Protein AF-A0AAE5H4L0-F1 (afdb_monomer_lite)

Structure (mmCIF, N/CA/C/O backbone):
data_AF-A0AAE5H4L0-F1
#
_entry.id   AF-A0AAE5H4L0-F1
#
loop_
_atom_site.group_PDB
_atom_site.id
_atom_site.type_symbol
_atom_site.label_atom_id
_atom_site.label_alt_id
_atom_site.label_comp_id
_atom_site.label_asym_id
_atom_site.label_entity_id
_atom_site.label_seq_id
_atom_site.pdbx_PDB_ins_code
_atom_site.Cartn_x
_atom_site.Cartn_y
_atom_site.Cartn_z
_atom_site.occupancy
_atom_site.B_iso_or_equiv
_atom_site.auth_seq_id
_atom_site.auth_comp_id
_atom_site.auth_asym_id
_atom_site.auth_atom_id
_atom_site.pdbx_PDB_model_num
ATOM 1 N N . MET A 1 1 ? 18.542 -5.090 0.458 1.00 63.88 1 MET A N 1
ATOM 2 C CA . MET A 1 1 ? 17.574 -4.008 0.158 1.00 63.88 1 MET A CA 1
ATOM 3 C C . MET A 1 1 ? 16.198 -4.549 -0.216 1.00 63.88 1 MET A C 1
ATOM 5 O O . MET A 1 1 ? 15.294 -4.411 0.594 1.00 63.88 1 MET A O 1
ATOM 9 N N . LEU A 1 2 ? 16.039 -5.230 -1.361 1.00 72.50 2 LEU A N 1
ATOM 10 C CA . LEU A 1 2 ? 14.742 -5.779 -1.808 1.00 72.50 2 LEU A CA 1
ATOM 11 C C . LEU A 1 2 ? 14.051 -6.675 -0.770 1.00 72.50 2 LEU A C 1
ATOM 13 O O . LEU A 1 2 ? 12.854 -6.556 -0.565 1.00 72.50 2 LEU A O 1
ATOM 17 N N . TYR A 1 3 ? 14.805 -7.522 -0.066 1.00 76.75 3 TYR A N 1
ATOM 18 C CA . TYR A 1 3 ? 14.251 -8.405 0.965 1.00 76.75 3 TYR A CA 1
ATOM 19 C C . 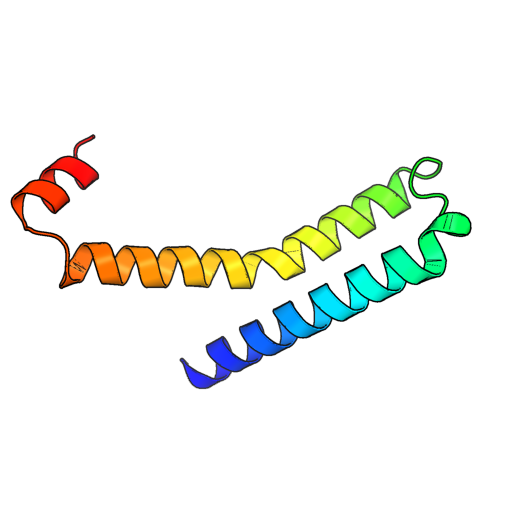TYR A 1 3 ? 13.577 -7.643 2.120 1.00 76.75 3 TYR A C 1
ATOM 21 O O . TYR A 1 3 ? 12.436 -7.934 2.469 1.00 76.75 3 TYR A O 1
ATOM 29 N N . LEU A 1 4 ? 14.256 -6.626 2.666 1.00 75.12 4 LEU A N 1
ATOM 30 C CA . LEU A 1 4 ? 13.702 -5.765 3.717 1.00 75.12 4 LEU A CA 1
ATOM 31 C C . LEU A 1 4 ? 12.474 -5.010 3.209 1.00 75.12 4 LEU A C 1
ATOM 33 O O . LEU A 1 4 ? 11.464 -4.954 3.899 1.00 75.12 4 LEU A O 1
ATOM 37 N N . TYR A 1 5 ? 12.540 -4.511 1.974 1.00 78.50 5 TYR A N 1
ATOM 38 C CA . TYR A 1 5 ? 11.432 -3.814 1.332 1.00 78.50 5 TYR A CA 1
ATOM 39 C C . TYR A 1 5 ? 10.192 -4.718 1.208 1.00 78.50 5 TYR A C 1
ATOM 41 O O . TYR A 1 5 ? 9.114 -4.354 1.670 1.00 78.50 5 TYR A O 1
ATOM 49 N N . THR A 1 6 ? 10.346 -5.947 0.705 1.00 80.69 6 THR A N 1
ATOM 50 C CA . THR A 1 6 ? 9.264 -6.944 0.606 1.00 80.69 6 THR A CA 1
ATOM 51 C C . THR A 1 6 ? 8.665 -7.302 1.967 1.00 80.69 6 THR A C 1
ATOM 53 O O . THR A 1 6 ? 7.449 -7.463 2.083 1.00 80.69 6 THR A O 1
ATOM 56 N N . ILE A 1 7 ? 9.490 -7.412 3.011 1.00 84.50 7 ILE A N 1
ATOM 57 C CA . ILE A 1 7 ? 9.008 -7.653 4.378 1.00 84.50 7 ILE A CA 1
ATOM 58 C C . ILE A 1 7 ? 8.179 -6.471 4.878 1.00 84.50 7 ILE A C 1
ATOM 60 O O . ILE A 1 7 ? 7.075 -6.689 5.377 1.00 84.50 7 ILE A O 1
ATOM 64 N N . SER A 1 8 ? 8.661 -5.236 4.709 1.00 82.69 8 SER A N 1
ATOM 65 C CA . SER A 1 8 ? 7.932 -4.030 5.120 1.00 82.69 8 SER A CA 1
ATOM 66 C C . SER A 1 8 ? 6.549 -3.958 4.477 1.00 82.69 8 SER A C 1
ATOM 68 O O . SER A 1 8 ? 5.572 -3.616 5.139 1.00 82.69 8 SER A O 1
ATOM 70 N N . ILE A 1 9 ? 6.444 -4.353 3.211 1.00 81.94 9 ILE A N 1
ATOM 71 C CA . ILE A 1 9 ? 5.186 -4.386 2.460 1.00 81.94 9 ILE A CA 1
ATOM 72 C C . ILE A 1 9 ? 4.233 -5.434 3.028 1.00 81.94 9 ILE A C 1
ATOM 74 O O . ILE A 1 9 ? 3.067 -5.135 3.292 1.00 81.94 9 ILE A O 1
ATOM 78 N N . LYS A 1 10 ? 4.725 -6.660 3.240 1.00 86.50 10 LYS A N 1
ATOM 79 C CA . LYS A 1 10 ? 3.920 -7.739 3.821 1.00 86.50 10 LYS A CA 1
ATOM 80 C C . LYS A 1 10 ? 3.414 -7.354 5.210 1.00 86.50 10 LYS A C 1
ATOM 82 O O . LYS A 1 10 ? 2.228 -7.523 5.472 1.00 86.50 10 LYS A O 1
ATOM 87 N N . LEU A 1 11 ? 4.271 -6.781 6.060 1.00 85.75 11 LEU A N 1
ATOM 88 C CA . LEU A 1 11 ? 3.876 -6.286 7.383 1.00 85.75 11 LEU A CA 1
ATOM 89 C C . LEU A 1 11 ? 2.834 -5.168 7.295 1.00 85.75 11 LEU A C 1
ATOM 91 O O . LEU A 1 11 ? 1.874 -5.167 8.060 1.00 85.75 11 LEU A O 1
ATOM 95 N N . SER A 1 12 ? 3.019 -4.226 6.373 1.00 86.69 12 SER A N 1
ATOM 96 C CA . SER A 1 12 ? 2.109 -3.097 6.180 1.00 86.69 12 SER A CA 1
ATOM 97 C C . SER A 1 12 ? 0.716 -3.564 5.745 1.00 86.69 12 SER A C 1
ATOM 99 O O . SER A 1 12 ? -0.287 -3.162 6.335 1.00 86.69 12 SER A O 1
ATOM 101 N N . CYS A 1 13 ? 0.655 -4.511 4.806 1.00 86.69 13 CYS A N 1
ATOM 102 C CA . CYS A 1 13 ? -0.596 -5.115 4.354 1.00 86.69 13 CYS A CA 1
ATOM 103 C C . CYS A 1 13 ? -1.274 -5.930 5.472 1.00 86.69 13 CYS A C 1
ATOM 105 O O . CYS A 1 13 ? -2.474 -5.794 5.706 1.00 86.69 13 CYS A O 1
ATOM 107 N N . LEU A 1 14 ? -0.500 -6.717 6.226 1.00 88.69 14 LEU A N 1
ATOM 108 C CA . LEU A 1 14 ? -1.004 -7.513 7.351 1.00 88.69 14 LEU A CA 1
ATOM 109 C C . LEU A 1 14 ? -1.550 -6.611 8.474 1.00 88.69 14 LEU A C 1
ATOM 111 O O . LEU A 1 14 ? -2.632 -6.863 9.002 1.00 88.69 14 LEU A O 1
ATOM 115 N N . SER A 1 15 ? -0.856 -5.510 8.771 1.00 86.25 15 SER A N 1
ATOM 116 C CA . SER A 1 15 ? -1.319 -4.460 9.686 1.00 86.25 15 SER A CA 1
ATOM 117 C C . SER A 1 15 ? -2.628 -3.821 9.211 1.00 86.25 15 SER A C 1
ATOM 119 O O . SER A 1 15 ? -3.572 -3.702 9.993 1.00 86.25 15 SER A O 1
ATOM 121 N N . LEU A 1 16 ? -2.730 -3.478 7.921 1.00 88.56 16 LEU A N 1
ATOM 122 C CA . LEU A 1 16 ? -3.942 -2.900 7.334 1.00 88.56 16 LEU A CA 1
ATOM 123 C C . LEU A 1 16 ? -5.142 -3.854 7.466 1.00 88.56 16 LEU A C 1
ATOM 125 O O . LEU A 1 16 ? -6.216 -3.431 7.891 1.00 88.56 16 LEU A O 1
ATOM 129 N N . ILE A 1 17 ? -4.954 -5.142 7.164 1.00 89.00 17 ILE A N 1
ATOM 130 C CA . ILE A 1 17 ? -6.001 -6.170 7.285 1.00 89.00 17 ILE A CA 1
ATOM 131 C C . ILE A 1 17 ? -6.470 -6.296 8.736 1.00 89.00 17 ILE A C 1
ATOM 133 O O . ILE A 1 17 ? -7.674 -6.278 8.994 1.00 89.00 17 ILE A O 1
ATOM 137 N N . LEU A 1 18 ? -5.542 -6.380 9.694 1.00 88.31 18 LEU A N 1
ATOM 138 C CA . LEU A 1 18 ? -5.881 -6.458 11.118 1.00 88.31 18 LEU A CA 1
ATOM 139 C C . LEU A 1 18 ? -6.644 -5.217 11.597 1.00 88.31 18 LEU A C 1
ATOM 141 O O . LEU A 1 18 ? -7.577 -5.326 12.397 1.00 88.31 18 LEU A O 1
ATOM 145 N N . LEU A 1 19 ? -6.264 -4.039 11.102 1.00 86.75 19 LEU A N 1
ATOM 146 C CA . LEU A 1 19 ? -6.904 -2.779 11.454 1.00 86.75 19 LEU A CA 1
ATOM 147 C C . LEU A 1 19 ? -8.325 -2.689 10.890 1.00 86.75 19 LEU A C 1
ATOM 149 O O . LEU A 1 19 ? -9.252 -2.350 11.628 1.00 86.75 19 LEU A O 1
ATOM 153 N N . LEU A 1 20 ? -8.519 -3.064 9.623 1.00 86.31 20 LEU A N 1
ATOM 154 C CA . LEU A 1 20 ? -9.842 -3.161 9.003 1.00 86.31 20 LEU A CA 1
ATOM 155 C C . LEU A 1 20 ? -10.718 -4.193 9.719 1.00 86.31 20 LEU A C 1
ATOM 157 O O . LEU A 1 20 ? -11.878 -3.912 10.009 1.00 86.31 20 LEU A O 1
ATOM 161 N N . PHE A 1 21 ? -10.161 -5.350 10.077 1.00 88.88 21 PHE A N 1
ATOM 162 C CA . PHE A 1 21 ? -10.887 -6.383 10.811 1.00 88.88 21 PHE A CA 1
ATOM 163 C C . PHE A 1 21 ? -11.378 -5.875 12.172 1.00 88.88 21 PHE A C 1
ATOM 165 O O . PHE A 1 21 ? -12.556 -6.027 12.500 1.00 88.88 21 PHE A O 1
ATOM 172 N N . ARG A 1 22 ? -10.519 -5.185 12.937 1.00 85.75 22 ARG A N 1
ATOM 173 C CA . ARG A 1 22 ? -10.923 -4.542 14.201 1.00 85.75 22 ARG A CA 1
ATOM 174 C C . ARG A 1 22 ? -11.993 -3.471 14.001 1.00 85.75 22 ARG A C 1
ATOM 176 O O . ARG A 1 22 ? -12.919 -3.398 14.807 1.00 85.75 22 ARG A O 1
ATOM 183 N N . LEU A 1 23 ? -11.882 -2.654 12.952 1.00 84.19 23 LEU A N 1
ATOM 184 C CA . LEU A 1 23 ? -12.886 -1.637 12.630 1.00 84.19 23 LEU A CA 1
ATOM 185 C C . LEU A 1 23 ? -14.247 -2.258 12.314 1.00 84.19 23 LEU A C 1
ATOM 187 O O . LEU A 1 23 ? -15.263 -1.761 12.792 1.00 84.19 23 LEU A O 1
ATOM 191 N N . VAL A 1 24 ? -14.269 -3.349 11.546 1.00 84.25 24 VAL A N 1
ATOM 192 C CA . VAL A 1 24 ? -15.505 -4.050 11.175 1.00 84.25 24 VAL A CA 1
ATOM 193 C C . VAL A 1 24 ? -16.133 -4.740 12.384 1.00 84.25 24 VAL A C 1
ATOM 195 O O . VAL A 1 24 ? -17.329 -4.562 12.619 1.00 84.25 24 VAL A O 1
ATOM 198 N N . LEU A 1 25 ? -15.346 -5.476 13.177 1.00 86.62 25 LEU A N 1
ATOM 199 C CA . LEU A 1 25 ? -15.847 -6.175 14.366 1.00 86.62 25 LEU A CA 1
ATOM 200 C C . LEU A 1 25 ? -16.426 -5.214 15.404 1.00 86.62 25 LEU A C 1
ATOM 202 O O . LEU A 1 25 ? -17.487 -5.473 15.968 1.00 86.62 25 LEU A O 1
ATOM 206 N N . ASN A 1 26 ? -15.761 -4.084 15.631 1.00 84.25 26 ASN A N 1
ATOM 207 C CA . ASN A 1 26 ? -16.183 -3.130 16.648 1.00 84.25 26 ASN A CA 1
ATOM 208 C C . ASN A 1 26 ? -17.001 -1.968 16.065 1.00 84.25 26 ASN A C 1
ATOM 210 O O . ASN A 1 26 ? -17.210 -0.980 16.768 1.00 84.25 26 ASN A O 1
ATOM 214 N N . LYS A 1 27 ? -17.510 -2.059 14.826 1.00 76.44 27 LYS A N 1
ATOM 215 C CA . LYS A 1 27 ? -18.177 -0.928 14.149 1.00 76.44 27 LYS A CA 1
ATOM 216 C C . LYS A 1 27 ? -19.313 -0.302 14.972 1.00 76.44 27 LYS A C 1
ATOM 218 O O . LYS A 1 27 ? -19.511 0.903 14.913 1.00 76.44 27 LYS A O 1
ATOM 223 N N . ASN A 1 28 ? -20.026 -1.116 15.757 1.00 78.19 28 ASN A N 1
ATOM 224 C CA . ASN A 1 28 ? -21.151 -0.678 16.588 1.00 78.19 28 ASN A CA 1
ATOM 225 C C . ASN A 1 28 ? -20.703 -0.009 17.903 1.00 78.19 28 ASN A C 1
ATOM 227 O O . ASN A 1 28 ? -21.462 0.759 18.481 1.00 78.19 28 ASN A O 1
ATOM 231 N N . ASN A 1 29 ? -19.478 -0.280 18.366 1.00 76.31 29 ASN A N 1
ATOM 232 C CA . ASN A 1 29 ? -18.931 0.236 19.627 1.00 76.31 29 ASN A CA 1
ATOM 233 C C . ASN A 1 29 ? -17.955 1.404 19.425 1.00 76.31 29 ASN A C 1
ATOM 235 O O . ASN A 1 29 ? -17.646 2.126 20.375 1.00 76.31 29 ASN A O 1
ATOM 239 N N . ILE A 1 30 ? -17.425 1.597 18.215 1.00 72.12 30 ILE A N 1
ATOM 240 C CA . ILE A 1 30 ? -16.478 2.680 17.954 1.00 72.12 30 ILE A CA 1
ATOM 241 C C . ILE A 1 30 ? -17.252 3.945 17.576 1.00 72.12 30 ILE A C 1
ATOM 243 O O . ILE A 1 30 ? -17.728 4.101 16.455 1.00 72.12 30 ILE A O 1
ATOM 247 N N . ASN A 1 31 ? -17.297 4.907 18.497 1.00 69.88 31 ASN A N 1
ATOM 248 C CA . ASN A 1 31 ? -17.802 6.249 18.215 1.00 69.88 31 ASN A CA 1
ATOM 249 C C . ASN A 1 31 ? -16.742 7.091 17.465 1.00 69.88 31 ASN A C 1
ATOM 251 O O . ASN A 1 31 ? -16.121 7.989 18.036 1.00 69.88 31 ASN A O 1
ATOM 255 N N . ILE A 1 32 ? -16.488 6.757 16.192 1.00 66.06 32 ILE A N 1
ATOM 256 C CA . ILE A 1 32 ? -15.486 7.432 15.334 1.00 66.06 32 ILE A CA 1
ATOM 257 C C . ILE A 1 32 ? -15.906 8.877 15.023 1.00 66.06 32 ILE A C 1
ATOM 259 O O . ILE A 1 32 ? -15.061 9.757 14.872 1.00 66.06 32 ILE A O 1
ATOM 263 N N . PHE A 1 33 ? -17.214 9.136 14.946 1.00 65.25 33 PHE A N 1
ATOM 264 C CA . PHE A 1 33 ? -17.752 10.452 14.600 1.00 65.25 33 PHE A CA 1
ATOM 265 C C . PHE A 1 33 ? -17.811 11.423 15.786 1.00 65.25 33 PHE A C 1
ATOM 267 O O . PHE A 1 33 ? -17.747 12.630 15.571 1.00 65.25 33 PHE A O 1
ATOM 274 N N . GLY A 1 34 ? -17.871 10.923 17.025 1.00 70.81 34 GLY A N 1
ATOM 275 C CA . GLY A 1 34 ? -17.983 11.762 18.222 1.00 70.81 34 GLY A CA 1
ATOM 276 C C . GLY A 1 34 ? -16.670 12.356 18.744 1.00 70.81 34 GLY A C 1
ATOM 277 O O . GLY A 1 34 ? -16.714 13.260 19.572 1.00 70.81 34 GLY A O 1
ATOM 278 N N . ASN A 1 35 ? -15.500 11.880 18.297 1.00 79.06 35 ASN A N 1
ATOM 279 C CA . ASN A 1 35 ? -14.206 12.335 18.820 1.00 79.06 35 ASN A CA 1
ATOM 280 C C . ASN A 1 35 ? -13.196 12.622 17.691 1.00 79.06 35 ASN A C 1
ATOM 282 O O . ASN A 1 35 ? -12.698 11.708 17.028 1.00 79.06 35 ASN A O 1
ATOM 286 N N . LYS A 1 36 ? -12.871 13.912 17.505 1.00 78.25 36 LYS A N 1
ATOM 287 C CA . LYS A 1 36 ? -11.952 14.408 16.466 1.00 78.25 36 LYS A CA 1
ATOM 288 C C . LYS A 1 36 ? -10.538 13.832 16.589 1.00 78.25 36 LYS A C 1
ATOM 290 O O . LYS A 1 36 ? -9.940 13.512 15.565 1.00 78.25 36 LYS A O 1
ATOM 295 N N . GLU A 1 37 ? -10.023 13.652 17.804 1.00 81.50 37 GLU A N 1
ATOM 296 C CA . GLU A 1 37 ? -8.671 13.119 18.025 1.00 81.50 37 GLU A CA 1
ATOM 297 C C . GLU A 1 37 ? -8.576 11.656 17.596 1.00 81.50 37 GLU A C 1
ATOM 299 O O . GLU A 1 37 ? -7.685 11.280 16.835 1.00 81.50 37 GLU A O 1
ATOM 304 N N . LYS A 1 38 ? -9.553 10.834 18.003 1.00 79.25 38 LYS A N 1
ATOM 305 C CA . LYS A 1 38 ? -9.618 9.415 17.611 1.00 79.25 38 LYS A CA 1
ATOM 306 C C . LYS A 1 38 ? -9.742 9.250 16.099 1.00 79.25 38 LYS A C 1
ATOM 308 O O . LYS A 1 38 ? -9.147 8.336 15.531 1.00 79.25 38 LYS A O 1
ATOM 313 N N . ARG A 1 39 ? -10.486 10.146 15.444 1.00 80.25 39 ARG A N 1
ATOM 314 C CA . ARG A 1 39 ? -10.608 10.177 13.983 1.00 80.25 39 ARG A CA 1
ATOM 315 C C . ARG A 1 39 ? -9.284 10.535 13.308 1.00 80.25 39 ARG A C 1
ATOM 317 O O . ARG A 1 39 ? -8.913 9.866 12.348 1.00 80.25 39 ARG A O 1
ATOM 324 N N . GLY A 1 40 ? -8.572 11.542 13.815 1.00 83.62 40 GLY A N 1
ATOM 325 C CA . GLY A 1 40 ? -7.246 11.915 13.316 1.00 83.62 40 GLY A CA 1
ATOM 326 C C . GLY A 1 40 ? -6.263 10.751 13.408 1.00 83.62 40 GLY A C 1
ATOM 327 O O . GLY A 1 40 ? -5.645 10.388 12.414 1.00 83.62 40 GLY A O 1
ATOM 328 N N . LEU A 1 41 ? -6.220 10.088 14.563 1.00 84.88 41 LEU A N 1
ATOM 329 C CA . LEU A 1 41 ? -5.342 8.945 14.816 1.00 84.88 41 LEU A CA 1
ATOM 330 C C . LEU A 1 41 ? -5.641 7.769 13.868 1.00 84.88 41 LEU A C 1
ATOM 332 O O . LEU A 1 41 ? -4.725 7.169 13.310 1.00 84.88 41 LEU A O 1
ATOM 336 N N . LEU A 1 42 ? -6.923 7.491 13.608 1.00 84.25 42 LEU A N 1
ATOM 337 C CA . LEU A 1 42 ? -7.347 6.489 12.625 1.00 84.25 42 LEU A CA 1
ATOM 338 C C . LEU A 1 42 ? -6.874 6.811 11.204 1.00 84.25 42 LEU A C 1
ATOM 340 O O . LEU A 1 42 ? -6.367 5.925 10.515 1.00 84.25 42 LEU A O 1
ATOM 344 N N . ILE A 1 43 ? -7.021 8.067 10.778 1.00 84.69 43 ILE A N 1
ATOM 345 C CA . ILE A 1 43 ? -6.563 8.525 9.461 1.00 84.69 43 ILE A CA 1
ATOM 346 C C . ILE A 1 43 ? -5.042 8.395 9.363 1.00 84.69 43 ILE A C 1
ATOM 348 O O . ILE A 1 43 ? -4.545 7.867 8.372 1.00 84.69 43 ILE A O 1
ATOM 352 N N . THR A 1 44 ? -4.299 8.808 10.392 1.00 85.81 44 THR A N 1
ATOM 353 C CA . THR A 1 44 ? -2.835 8.701 10.410 1.00 85.81 44 THR A CA 1
ATOM 354 C C . THR A 1 44 ? -2.375 7.255 10.257 1.00 85.81 44 THR A C 1
ATOM 356 O O . THR A 1 44 ? -1.500 6.984 9.437 1.00 85.81 44 THR A O 1
ATOM 359 N N . ILE A 1 45 ? -2.979 6.313 10.990 1.00 85.75 45 ILE A N 1
ATOM 360 C CA . ILE A 1 45 ? -2.597 4.901 10.870 1.00 85.75 45 ILE A CA 1
ATOM 361 C C . ILE A 1 45 ? -2.936 4.365 9.470 1.00 85.75 45 ILE A C 1
ATOM 363 O O . ILE A 1 45 ? -2.109 3.686 8.867 1.00 85.75 45 ILE A O 1
ATOM 367 N N . LEU A 1 46 ? -4.102 4.718 8.917 1.00 86.38 46 LEU A N 1
ATOM 368 C CA . LEU A 1 46 ? -4.471 4.363 7.542 1.00 86.38 46 LEU A CA 1
ATOM 369 C C . LEU A 1 46 ? -3.443 4.866 6.523 1.00 86.38 46 LEU A C 1
ATOM 371 O O . LEU A 1 46 ? -3.008 4.099 5.666 1.00 86.38 46 LEU A O 1
ATOM 375 N N . VAL A 1 47 ? -3.022 6.128 6.636 1.00 86.56 47 VAL A N 1
ATOM 376 C CA . VAL A 1 47 ? -2.016 6.724 5.747 1.00 86.56 47 VAL A CA 1
ATOM 377 C C . VAL A 1 47 ? -0.688 5.976 5.863 1.00 86.56 47 VAL A C 1
ATOM 379 O O . VAL A 1 47 ? -0.145 5.552 4.845 1.00 86.56 47 VAL A O 1
ATOM 382 N N . ILE A 1 48 ? -0.192 5.742 7.082 1.00 85.50 48 ILE A N 1
ATOM 383 C CA . ILE A 1 48 ? 1.077 5.029 7.311 1.00 85.50 48 ILE A CA 1
ATOM 384 C C . ILE A 1 48 ? 1.035 3.614 6.720 1.00 85.50 48 ILE A C 1
ATOM 386 O O . ILE A 1 48 ? 2.016 3.163 6.129 1.00 85.50 48 ILE A O 1
ATOM 390 N N . SER A 1 49 ? -0.097 2.922 6.831 1.00 83.25 49 SER A N 1
ATOM 391 C CA . SER A 1 49 ? -0.268 1.582 6.264 1.00 83.25 49 SER A CA 1
ATOM 392 C C . SER A 1 49 ? -0.426 1.569 4.738 1.00 83.25 49 SER A C 1
ATOM 394 O O . SER A 1 49 ? -0.168 0.551 4.107 1.00 83.25 49 SER A O 1
ATOM 396 N N . ILE A 1 50 ? -0.833 2.672 4.110 1.00 85.88 50 ILE A N 1
ATOM 397 C CA . ILE A 1 50 ? -1.012 2.744 2.651 1.00 85.88 50 ILE A CA 1
ATOM 398 C C . ILE A 1 50 ? 0.267 3.209 1.937 1.00 85.88 50 ILE A C 1
ATOM 400 O O . ILE A 1 50 ? 0.527 2.779 0.811 1.00 85.88 50 ILE A O 1
ATOM 404 N N . VAL A 1 51 ? 1.100 4.038 2.579 1.00 86.19 51 VAL A N 1
ATOM 405 C CA . VAL A 1 51 ? 2.340 4.587 1.991 1.00 86.19 51 VAL A CA 1
ATOM 406 C C . VAL A 1 51 ? 3.236 3.513 1.346 1.00 86.19 51 VAL A C 1
ATOM 408 O O . VAL A 1 51 ? 3.631 3.703 0.192 1.00 86.19 51 VAL A O 1
ATOM 411 N N . PRO A 1 52 ? 3.536 2.367 1.993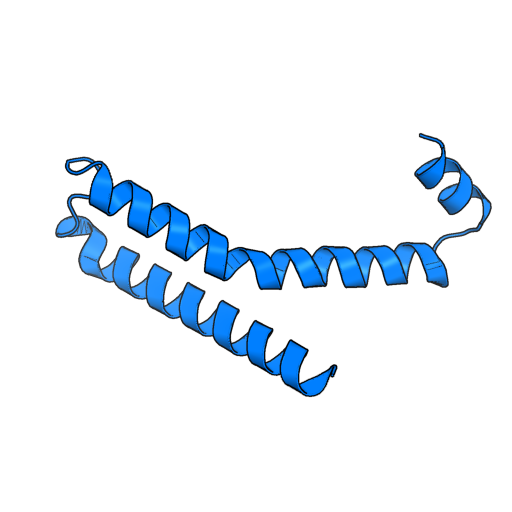 1.00 82.50 52 PRO A N 1
ATOM 412 C CA . PRO A 1 52 ? 4.372 1.332 1.386 1.00 82.50 52 PRO A CA 1
ATOM 413 C C . PRO A 1 52 ? 3.737 0.711 0.139 1.00 82.50 52 PRO A C 1
ATOM 415 O O . PRO A 1 52 ? 4.445 0.385 -0.807 1.00 82.50 52 PRO A O 1
ATOM 418 N N . ILE A 1 53 ? 2.408 0.582 0.118 1.00 82.56 53 ILE A N 1
ATOM 419 C CA . ILE A 1 53 ? 1.651 0.005 -1.000 1.00 82.56 53 ILE A CA 1
ATOM 420 C C . ILE A 1 53 ? 1.713 0.941 -2.212 1.00 82.56 53 ILE A C 1
ATOM 422 O O . ILE A 1 53 ? 2.043 0.505 -3.316 1.00 82.56 53 ILE A O 1
ATOM 426 N N . ILE A 1 54 ? 1.458 2.236 -1.998 1.00 87.81 54 ILE A N 1
ATOM 427 C CA . ILE A 1 54 ? 1.550 3.264 -3.044 1.00 87.81 54 ILE A CA 1
ATOM 428 C C . ILE A 1 54 ? 2.971 3.329 -3.615 1.0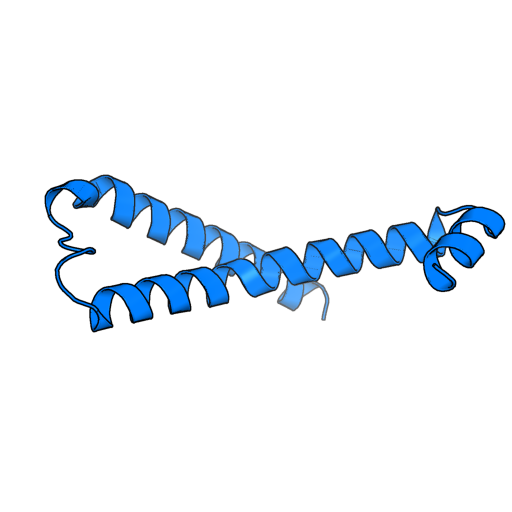0 87.81 54 ILE A C 1
ATOM 430 O O . ILE A 1 54 ? 3.149 3.406 -4.829 1.00 87.81 54 ILE A O 1
ATOM 434 N N . ASN A 1 55 ? 3.989 3.249 -2.756 1.00 85.94 55 ASN A N 1
ATOM 435 C CA . ASN A 1 55 ? 5.384 3.325 -3.180 1.00 85.94 55 ASN A CA 1
ATOM 436 C C . ASN A 1 55 ? 5.759 2.200 -4.169 1.00 85.94 55 ASN A C 1
ATOM 438 O O . ASN A 1 55 ? 6.392 2.457 -5.190 1.00 85.94 55 ASN A O 1
ATOM 442 N N . ILE A 1 56 ? 5.296 0.965 -3.935 1.00 82.81 56 ILE A N 1
ATOM 443 C CA . ILE A 1 56 ? 5.489 -0.146 -4.887 1.00 82.81 56 ILE A CA 1
ATOM 444 C C . ILE A 1 56 ? 4.782 0.135 -6.200 1.00 82.81 56 ILE A C 1
ATOM 446 O O . ILE A 1 56 ? 5.343 -0.121 -7.260 1.00 82.81 56 ILE A O 1
ATOM 450 N N . PHE A 1 57 ? 3.536 0.604 -6.132 1.00 83.94 57 PHE A N 1
ATOM 451 C CA . PHE A 1 57 ? 2.743 0.841 -7.326 1.00 83.94 57 PHE A CA 1
ATOM 452 C C . PHE A 1 57 ? 3.463 1.822 -8.258 1.00 83.94 57 PHE A C 1
ATOM 454 O O . PHE A 1 57 ? 3.593 1.551 -9.453 1.00 83.94 57 PHE A O 1
ATOM 461 N N . PHE A 1 58 ? 4.030 2.896 -7.702 1.00 86.44 58 PHE A N 1
ATOM 462 C CA . PHE A 1 58 ? 4.867 3.827 -8.456 1.00 86.44 58 PHE A CA 1
ATOM 463 C C . PHE A 1 58 ? 6.176 3.202 -8.938 1.00 86.44 58 PHE A C 1
ATOM 465 O O . PHE A 1 58 ? 6.543 3.404 -10.093 1.00 86.44 58 PHE A O 1
ATOM 472 N N . ALA A 1 59 ? 6.862 2.413 -8.109 1.00 83.94 59 ALA A N 1
ATOM 473 C CA . 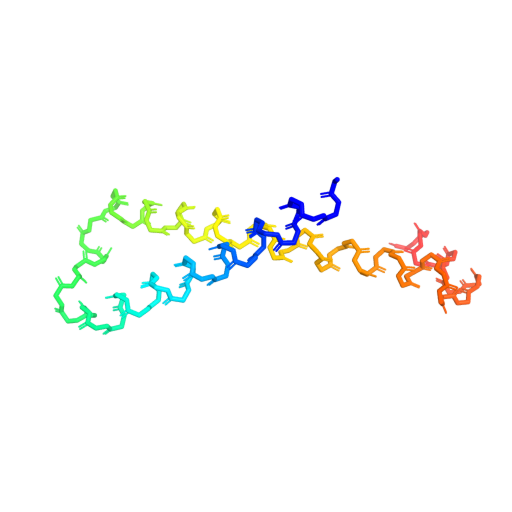ALA A 1 59 ? 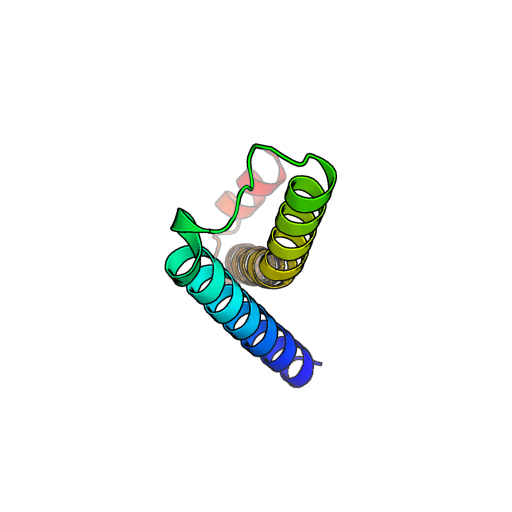8.097 1.743 -8.512 1.00 83.94 59 ALA A CA 1
ATOM 474 C C . ALA A 1 59 ? 7.875 0.784 -9.697 1.00 83.94 59 ALA A C 1
ATOM 476 O O . ALA A 1 59 ? 8.596 0.849 -10.690 1.00 83.94 59 ALA A O 1
ATOM 477 N N . VAL A 1 60 ? 6.842 -0.061 -9.636 1.00 82.62 60 VAL A N 1
ATOM 478 C CA . VAL A 1 60 ? 6.474 -0.994 -10.715 1.00 82.62 60 VAL A CA 1
ATOM 479 C C . 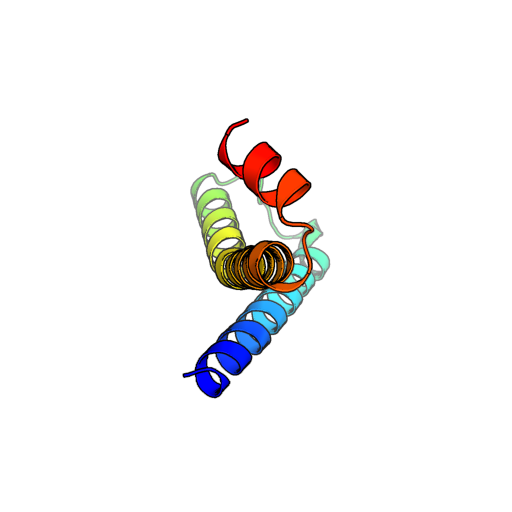VAL A 1 60 ? 6.041 -0.230 -11.963 1.00 82.62 60 VAL A C 1
ATOM 481 O O . VAL A 1 60 ? 6.485 -0.563 -13.060 1.00 82.62 60 VAL A O 1
ATOM 484 N N . SER A 1 61 ? 5.234 0.822 -11.803 1.00 83.88 61 SER A N 1
ATOM 485 C CA . SER A 1 61 ? 4.800 1.666 -12.923 1.00 83.88 61 SER A CA 1
ATOM 486 C C . SER A 1 61 ? 5.979 2.364 -13.603 1.00 83.88 61 SER A C 1
ATOM 488 O O . SER A 1 61 ? 6.035 2.412 -14.828 1.00 83.88 61 SER A O 1
ATOM 490 N N . SER A 1 62 ? 6.953 2.845 -12.831 1.00 83.56 62 SER A N 1
ATOM 491 C CA . SER A 1 62 ? 8.164 3.489 -13.349 1.00 83.56 62 SER A CA 1
ATOM 492 C C . SER A 1 62 ? 9.060 2.500 -14.099 1.00 83.56 62 SER A C 1
ATOM 494 O O . SER A 1 62 ? 9.527 2.794 -15.201 1.00 83.56 62 SER A O 1
ATOM 496 N N . ILE A 1 63 ? 9.237 1.286 -13.567 1.00 84.31 63 ILE A N 1
ATOM 497 C CA . ILE A 1 63 ? 9.961 0.205 -14.255 1.00 84.31 63 ILE A CA 1
ATOM 498 C C . ILE A 1 63 ? 9.251 -0.164 -15.561 1.00 84.31 63 ILE A C 1
ATOM 500 O O . ILE A 1 63 ? 9.899 -0.298 -16.599 1.00 84.31 63 ILE A O 1
ATOM 504 N N . TYR A 1 64 ? 7.923 -0.288 -15.533 1.00 84.69 64 TYR A N 1
ATOM 505 C CA . TYR A 1 64 ? 7.131 -0.562 -16.727 1.00 84.69 64 TYR A CA 1
ATOM 506 C C . TYR A 1 64 ? 7.293 0.537 -17.782 1.00 84.69 64 TYR A C 1
ATOM 508 O O . TYR A 1 64 ? 7.592 0.238 -18.940 1.00 84.69 64 TYR A O 1
ATOM 516 N N . ALA A 1 65 ? 7.164 1.800 -17.371 1.00 85.00 65 ALA A N 1
ATOM 517 C CA . ALA A 1 65 ? 7.366 2.951 -18.240 1.00 85.00 65 ALA A CA 1
ATOM 518 C C . ALA A 1 65 ? 8.783 2.969 -18.835 1.00 85.00 65 ALA A C 1
ATOM 520 O O . ALA A 1 65 ? 8.953 3.251 -20.013 1.00 85.00 65 ALA A O 1
ATOM 521 N N . SER A 1 66 ? 9.797 2.610 -18.051 1.00 79.88 66 SER A N 1
ATOM 522 C CA . SER A 1 66 ? 11.197 2.672 -18.483 1.00 79.88 66 SER A CA 1
ATOM 523 C C . SER A 1 66 ? 11.596 1.529 -19.421 1.00 79.88 66 SER A C 1
ATOM 525 O O . SER A 1 66 ? 12.369 1.744 -20.349 1.00 79.88 66 SER A O 1
ATOM 527 N N . ILE A 1 67 ? 11.104 0.309 -19.175 1.00 82.25 67 ILE A N 1
ATOM 528 C CA . ILE A 1 67 ? 11.558 -0.901 -19.885 1.00 82.25 67 ILE A CA 1
ATOM 529 C C . ILE A 1 67 ? 10.607 -1.293 -21.018 1.00 82.25 67 ILE A C 1
ATOM 531 O O . ILE A 1 67 ? 11.052 -1.686 -22.094 1.00 82.25 67 ILE A O 1
ATOM 535 N N . PHE A 1 68 ? 9.297 -1.222 -20.782 1.00 78.31 68 PHE A N 1
ATOM 536 C CA . PHE A 1 68 ? 8.295 -1.813 -21.674 1.00 78.31 68 PHE A CA 1
ATOM 537 C C . PHE A 1 68 ? 7.560 -0.777 -22.532 1.00 78.31 68 PHE A C 1
ATOM 539 O O . PHE A 1 68 ? 6.895 -1.137 -23.508 1.00 78.31 68 PHE A O 1
ATOM 546 N N . MET A 1 69 ? 7.668 0.514 -22.212 1.00 82.19 69 MET A N 1
ATOM 547 C CA . MET A 1 69 ? 7.017 1.568 -22.986 1.00 82.19 69 MET A CA 1
ATOM 548 C C . MET A 1 69 ? 7.809 1.876 -24.257 1.00 82.19 69 MET A C 1
ATOM 550 O O . MET A 1 69 ? 9.013 2.121 -24.231 1.00 82.19 69 MET A O 1
ATOM 554 N N . LYS A 1 70 ? 7.119 1.904 -25.404 1.00 82.69 70 LYS A N 1
ATOM 555 C CA . LYS A 1 70 ? 7.726 2.348 -26.668 1.00 82.69 70 LYS A CA 1
ATOM 556 C C . LYS A 1 70 ? 8.261 3.773 -26.512 1.00 82.69 70 LYS A C 1
ATOM 558 O O . LYS A 1 70 ? 7.554 4.634 -25.991 1.00 82.69 70 LYS A O 1
ATOM 563 N N . LYS A 1 71 ? 9.460 4.025 -27.045 1.00 78.38 71 LYS A N 1
ATOM 564 C CA . LYS A 1 71 ? 10.194 5.299 -26.936 1.00 78.38 71 LYS A CA 1
ATOM 565 C C . LYS A 1 71 ? 9.332 6.535 -27.234 1.00 78.38 71 LYS A C 1
ATOM 567 O O . LYS A 1 71 ? 9.365 7.493 -26.477 1.00 78.38 71 LYS A O 1
ATOM 572 N N . GLU A 1 72 ? 8.515 6.492 -28.288 1.00 78.19 72 GLU A N 1
ATOM 573 C CA . GLU A 1 72 ? 7.607 7.592 -28.664 1.00 78.19 72 GLU A CA 1
ATOM 574 C C . GLU A 1 72 ? 6.541 7.875 -27.600 1.00 78.19 72 GLU A C 1
ATOM 576 O O . GLU A 1 72 ? 6.293 9.027 -27.252 1.00 78.19 72 GLU A O 1
ATOM 581 N N . LYS A 1 73 ? 5.934 6.820 -27.041 1.00 77.38 73 LYS A N 1
ATOM 582 C CA . LYS A 1 73 ? 4.952 6.956 -25.961 1.00 77.38 73 LYS A CA 1
ATOM 583 C C . LYS A 1 73 ? 5.614 7.459 -24.683 1.00 77.38 73 LYS A C 1
ATOM 585 O O . LYS A 1 73 ? 5.029 8.297 -24.013 1.00 77.38 73 LYS A O 1
ATOM 590 N N . PHE A 1 74 ? 6.815 6.976 -24.365 1.00 78.00 74 PHE A N 1
ATOM 591 C CA . PHE A 1 74 ? 7.572 7.427 -23.196 1.00 78.00 74 PHE A CA 1
ATOM 592 C C . PHE A 1 74 ? 7.905 8.924 -23.276 1.00 78.00 74 PHE A C 1
ATOM 594 O O . PHE A 1 74 ? 7.657 9.656 -22.325 1.00 78.00 74 PHE A O 1
ATOM 601 N N . ILE A 1 75 ? 8.389 9.398 -24.432 1.00 76.62 75 ILE A N 1
ATOM 602 C CA . ILE A 1 75 ? 8.670 10.825 -24.660 1.00 76.62 75 ILE A CA 1
ATOM 603 C C . ILE A 1 75 ? 7.395 11.661 -24.511 1.00 76.62 75 ILE A C 1
ATOM 605 O O . ILE A 1 75 ? 7.433 12.711 -23.877 1.00 76.62 75 ILE A O 1
ATOM 609 N N . LYS A 1 76 ? 6.263 11.189 -25.049 1.00 83.50 76 LYS A N 1
ATOM 610 C CA . LYS A 1 76 ? 4.982 11.885 -24.893 1.00 83.50 76 LYS A CA 1
ATOM 611 C C . LYS A 1 76 ? 4.528 11.940 -23.428 1.00 83.50 76 LYS A C 1
ATOM 613 O O . LYS A 1 76 ? 4.113 12.991 -22.982 1.00 83.50 76 LYS A O 1
ATOM 618 N N . PHE A 1 77 ? 4.680 10.849 -22.679 1.00 79.81 77 PHE A N 1
ATOM 619 C CA . PHE A 1 77 ? 4.328 10.776 -21.256 1.00 79.81 77 PHE A CA 1
ATOM 620 C C . PHE A 1 77 ? 5.185 11.677 -20.348 1.00 79.81 77 PHE A C 1
ATOM 622 O O . PHE A 1 77 ? 4.714 12.097 -19.303 1.00 79.81 77 PHE A O 1
ATOM 629 N N . ILE A 1 78 ? 6.444 11.948 -20.710 1.00 81.06 78 ILE A N 1
ATOM 630 C CA . ILE A 1 78 ? 7.331 12.848 -19.945 1.00 81.06 78 ILE A CA 1
ATOM 631 C C . ILE A 1 78 ? 7.039 14.328 -20.245 1.00 81.06 78 ILE A C 1
ATOM 633 O O . ILE A 1 78 ? 7.234 15.175 -19.378 1.00 81.06 78 ILE A O 1
ATOM 637 N N . ASN A 1 79 ? 6.637 14.641 -21.479 1.00 78.88 79 ASN A N 1
ATOM 638 C CA . ASN A 1 79 ? 6.469 16.016 -21.962 1.00 78.88 79 ASN A CA 1
ATOM 639 C C . ASN A 1 79 ? 5.041 16.575 -21.811 1.00 78.88 79 ASN A C 1
ATOM 641 O O . ASN A 1 79 ? 4.829 17.738 -22.153 1.00 78.88 79 ASN A O 1
ATOM 645 N N . GLU A 1 80 ? 4.080 15.766 -21.366 1.00 55.38 80 GLU A N 1
ATOM 646 C CA . GLU A 1 80 ? 2.658 16.110 -21.196 1.00 55.38 80 GLU A CA 1
ATOM 647 C C . GLU A 1 80 ? 2.281 16.036 -19.711 1.00 55.38 80 GLU A C 1
ATOM 649 O O . GLU A 1 80 ? 1.633 16.990 -19.226 1.00 55.38 80 GLU A O 1
#

pLDDT: mean 81.48, std 6.13, range [55.38, 89.0]

Radius of gyration: 18.49 Å; chains: 1; bounding box: 39×24×48 Å

Organism: Clostridium beijerinckii (NCBI:txid1520)

Secondary structure (DSSP, 8-state):
-HHHHHHHHHHHHHHHHHHHHHHHHTTTT--TTT-HHHHHHHHHHHHHHHHHHHHHHHHHHHHHHHHTS-HHHHHHHHH-

Sequence (80 aa):
MLYLYTISIKLSCLSLILLLFRLVLNKNNINIFGNKEKRGLLITILVISIVPIINIFFAVSSIYASIFMKKEKFIKFINE

Foldseek 3Di:
DVVVLVVLLVVLVVQVVVLVVVCVVCVVPDPCVPDPVSVVVSVVSVCVSCVSVVVVVVVVVVCCLVPVNDPVVSVVVVVD